Protein AF-A0A6J4RK89-F1 (afdb_monomer_lite)

Organism: NCBI:txid349277

Foldseek 3Di:
DFQPDFLVVCCVVCVVNQVVSWAFPCVLPVDDPVVVVVCVVVDPDDDDDCCCVQAVDRIGTQDDPNDGADNHRPDGDPVSVVVCVVVVVVVDPDPDD

Structure (mmCIF, N/CA/C/O backbone):
data_AF-A0A6J4RK89-F1
#
_entry.id   AF-A0A6J4RK89-F1
#
loop_
_atom_site.group_PDB
_atom_site.id
_atom_site.type_symbol
_atom_site.label_atom_id
_atom_site.label_alt_id
_atom_site.label_comp_id
_atom_site.label_asym_id
_atom_site.label_entity_id
_atom_site.label_seq_id
_atom_site.pdbx_PDB_ins_code
_atom_site.Cartn_x
_atom_site.Cartn_y
_atom_site.Cartn_z
_atom_site.occupancy
_atom_site.B_iso_or_equiv
_atom_site.auth_seq_id
_atom_site.auth_comp_id
_atom_site.auth_asym_id
_atom_site.auth_atom_id
_atom_site.pdbx_PDB_model_num
ATOM 1 N N . PRO A 1 1 ? 2.302 3.444 1.560 1.00 91.00 1 PRO A N 1
ATOM 2 C CA . PRO A 1 1 ? 3.596 3.614 0.852 1.00 91.00 1 PRO A CA 1
ATOM 3 C C . PRO A 1 1 ? 3.428 4.490 -0.393 1.00 91.00 1 PRO A C 1
ATOM 5 O O . PRO A 1 1 ? 2.439 4.322 -1.100 1.00 91.00 1 PRO A O 1
ATOM 8 N N . ARG A 1 2 ? 4.357 5.416 -0.644 1.00 93.38 2 ARG A N 1
ATOM 9 C CA . ARG A 1 2 ? 4.404 6.230 -1.866 1.00 93.38 2 ARG A CA 1
ATOM 10 C C . ARG A 1 2 ? 5.503 5.699 -2.797 1.00 93.38 2 ARG A C 1
ATOM 12 O O . ARG A 1 2 ? 6.668 5.845 -2.438 1.00 93.38 2 ARG A O 1
ATOM 19 N N . PRO A 1 3 ? 5.159 5.105 -3.954 1.00 94.38 3 PRO A N 1
ATOM 20 C CA . PRO A 1 3 ? 6.145 4.758 -4.974 1.00 94.38 3 PRO A CA 1
ATOM 21 C C . PRO A 1 3 ? 6.967 5.971 -5.434 1.00 94.38 3 PRO A C 1
ATOM 23 O O . PRO A 1 3 ? 6.438 7.082 -5.537 1.00 94.38 3 PRO A O 1
ATOM 26 N N . ASP A 1 4 ? 8.244 5.746 -5.741 1.00 92.62 4 ASP A N 1
ATOM 27 C CA . ASP A 1 4 ? 9.188 6.738 -6.282 1.00 92.62 4 ASP A CA 1
ATOM 28 C C . ASP A 1 4 ? 9.226 6.767 -7.823 1.00 92.62 4 ASP A C 1
ATOM 30 O O . ASP A 1 4 ? 9.880 7.623 -8.419 1.00 92.62 4 ASP A O 1
ATOM 34 N N . LYS A 1 5 ? 8.498 5.848 -8.466 1.00 94.38 5 LYS A N 1
ATOM 35 C CA . LYS A 1 5 ? 8.430 5.657 -9.918 1.00 94.38 5 LYS A CA 1
ATOM 36 C C . LYS A 1 5 ? 7.013 5.310 -10.380 1.00 94.38 5 LYS A C 1
ATOM 38 O O . LYS A 1 5 ? 6.141 4.977 -9.573 1.00 94.38 5 LYS A O 1
ATOM 43 N N . ASP A 1 6 ? 6.796 5.361 -11.691 1.00 97.00 6 ASP A N 1
ATOM 44 C CA . ASP A 1 6 ? 5.598 4.799 -12.315 1.00 97.00 6 ASP A CA 1
ATOM 45 C C . ASP A 1 6 ? 5.706 3.266 -12.322 1.00 97.00 6 ASP A C 1
ATOM 47 O O . ASP A 1 6 ? 6.443 2.669 -13.109 1.00 97.00 6 ASP A O 1
ATOM 51 N N . VAL A 1 7 ? 5.040 2.634 -11.353 1.00 97.56 7 VAL A N 1
ATOM 52 C CA . VAL A 1 7 ? 5.108 1.184 -11.141 1.00 97.56 7 VAL A CA 1
ATOM 53 C C . VAL A 1 7 ? 4.506 0.402 -12.319 1.00 97.56 7 VAL A C 1
ATOM 55 O O . VAL A 1 7 ? 5.194 -0.499 -12.803 1.00 97.56 7 VAL A O 1
ATOM 58 N N . PRO A 1 8 ? 3.288 0.716 -12.816 1.00 97.69 8 PRO A N 1
ATOM 59 C CA . PRO A 1 8 ? 2.751 0.060 -14.008 1.00 97.69 8 PRO A CA 1
ATOM 60 C C . PRO A 1 8 ? 3.680 0.139 -15.223 1.00 97.69 8 PRO A C 1
ATOM 62 O O . PRO A 1 8 ? 3.913 -0.886 -15.866 1.00 97.69 8 PRO A O 1
ATOM 65 N N . GLU A 1 9 ? 4.244 1.318 -15.511 1.00 98.00 9 GLU A N 1
ATOM 66 C CA . GLU A 1 9 ? 5.156 1.487 -16.647 1.00 98.00 9 GLU A CA 1
ATOM 67 C C . GLU A 1 9 ? 6.411 0.620 -16.477 1.00 98.00 9 GLU A C 1
ATOM 69 O O . GLU A 1 9 ? 6.756 -0.146 -17.377 1.00 98.00 9 GLU A O 1
ATOM 74 N N . CYS A 1 10 ? 7.046 0.656 -15.299 1.00 98.12 10 CYS A N 1
ATOM 75 C CA . CYS A 1 10 ? 8.224 -0.162 -15.006 1.00 98.12 10 CYS A CA 1
ATOM 76 C C . CYS A 1 10 ? 7.956 -1.659 -15.215 1.00 98.12 10 CYS A C 1
ATOM 78 O O . CYS A 1 10 ? 8.737 -2.344 -15.882 1.00 98.12 10 CYS A O 1
ATOM 80 N N . VAL A 1 11 ? 6.841 -2.160 -14.670 1.00 98.06 11 VAL A N 1
ATOM 81 C CA . VAL A 1 11 ? 6.461 -3.576 -14.775 1.00 98.06 11 VAL A CA 1
ATOM 82 C C . VAL A 1 11 ? 6.227 -3.965 -16.230 1.00 98.06 11 VAL A C 1
ATOM 84 O O . VAL A 1 11 ? 6.716 -5.008 -16.656 1.00 98.06 11 VAL A O 1
ATOM 87 N N . SER A 1 12 ? 5.558 -3.114 -17.015 1.00 97.88 12 SER A N 1
ATOM 88 C CA . SER A 1 12 ? 5.300 -3.382 -18.437 1.00 97.88 12 SER A CA 1
ATOM 89 C C . SER A 1 12 ? 6.583 -3.563 -19.262 1.00 97.88 12 SER A C 1
ATOM 91 O O . SER A 1 12 ? 6.594 -4.317 -20.233 1.00 97.88 12 SER A O 1
ATOM 93 N N . GLN A 1 13 ? 7.678 -2.925 -18.839 1.00 97.94 13 GLN A N 1
ATOM 94 C CA . GLN A 1 13 ? 8.990 -2.997 -19.482 1.00 97.94 13 GLN A CA 1
ATOM 95 C C . GLN A 1 13 ? 9.909 -4.080 -18.884 1.00 97.94 13 GLN A C 1
ATOM 97 O O . GLN A 1 13 ? 10.948 -4.395 -19.466 1.00 97.94 13 GLN A O 1
ATOM 102 N N . SER A 1 14 ? 9.552 -4.644 -17.722 1.00 96.69 14 SER A N 1
ATOM 103 C CA . SER A 1 14 ? 10.444 -5.470 -16.891 1.00 96.69 14 SER A CA 1
ATOM 104 C C . SER A 1 14 ? 9.757 -6.724 -16.338 1.00 96.69 14 SER A C 1
ATOM 106 O O . SER A 1 14 ? 9.979 -7.098 -15.188 1.00 96.69 14 SER A O 1
ATOM 108 N N . LEU A 1 15 ? 8.935 -7.394 -17.154 1.00 95.50 15 LEU A N 1
ATOM 109 C CA . LEU A 1 15 ? 8.155 -8.576 -16.747 1.00 95.50 15 LEU A CA 1
ATOM 110 C C . LEU A 1 15 ? 9.013 -9.711 -16.153 1.00 95.50 15 LEU A C 1
ATOM 112 O O . LEU A 1 15 ? 8.588 -10.351 -15.198 1.00 95.50 15 LEU A O 1
ATOM 116 N N . ASP A 1 16 ? 10.239 -9.904 -16.650 1.00 96.56 16 ASP A N 1
ATOM 117 C CA . ASP A 1 16 ? 11.168 -10.935 -16.153 1.00 96.56 16 ASP A CA 1
ATOM 118 C C . ASP A 1 16 ? 12.035 -10.468 -14.964 1.00 96.56 16 ASP A C 1
ATOM 120 O O . ASP A 1 16 ? 12.878 -11.218 -14.470 1.00 96.56 16 ASP A O 1
ATOM 124 N N . ARG A 1 17 ? 11.897 -9.206 -14.531 1.00 96.88 17 ARG A N 1
ATOM 125 C CA . ARG A 1 17 ? 12.715 -8.580 -13.474 1.00 96.88 17 ARG A CA 1
ATOM 126 C C . ARG A 1 17 ? 11.892 -7.631 -12.601 1.00 96.88 17 ARG A C 1
ATOM 128 O O . ARG A 1 17 ? 12.225 -6.461 -12.425 1.00 96.88 17 ARG A O 1
ATOM 135 N N . LEU A 1 18 ? 10.804 -8.139 -12.031 1.00 96.62 18 LEU A N 1
ATOM 136 C CA . LEU A 1 18 ? 9.865 -7.341 -11.232 1.00 96.62 18 LEU A CA 1
ATOM 137 C C . LEU A 1 18 ? 10.504 -6.690 -9.993 1.00 96.62 18 LEU A C 1
ATOM 139 O O . LEU A 1 18 ? 10.026 -5.652 -9.533 1.00 96.62 18 LEU A O 1
ATOM 143 N N . GLN A 1 19 ? 11.601 -7.251 -9.477 1.00 95.81 19 GLN A N 1
ATOM 144 C CA . GLN A 1 19 ? 12.370 -6.660 -8.380 1.00 95.81 19 GLN A CA 1
ATOM 145 C C . GLN A 1 19 ? 12.967 -5.288 -8.732 1.00 95.81 19 GLN A C 1
ATOM 147 O O . GLN A 1 19 ? 13.109 -4.449 -7.846 1.00 95.81 19 GLN A O 1
ATOM 152 N N . ASP A 1 20 ? 13.243 -5.012 -10.011 1.00 97.19 20 ASP A N 1
ATOM 153 C CA . ASP A 1 20 ? 13.767 -3.713 -10.462 1.00 97.19 20 ASP A CA 1
ATOM 154 C C . ASP A 1 20 ? 12.706 -2.598 -10.295 1.00 97.19 20 ASP A C 1
ATOM 156 O O . ASP A 1 20 ? 13.016 -1.404 -10.181 1.00 97.19 20 ASP A O 1
ATOM 160 N N . CYS A 1 21 ? 11.431 -2.997 -10.226 1.00 97.56 21 CYS A N 1
ATOM 161 C CA . CYS A 1 21 ? 10.285 -2.123 -9.996 1.00 97.56 21 CYS A CA 1
ATOM 162 C C . CYS A 1 21 ? 9.906 -1.983 -8.519 1.00 97.56 21 CYS A C 1
ATOM 164 O O . CYS A 1 21 ? 9.025 -1.181 -8.201 1.00 97.56 21 CYS A O 1
ATOM 166 N N . ALA A 1 22 ? 10.574 -2.708 -7.617 1.00 97.25 22 ALA A N 1
ATOM 167 C CA . ALA A 1 22 ? 10.452 -2.459 -6.190 1.00 97.25 22 ALA A CA 1
ATOM 168 C C . ALA A 1 22 ? 11.073 -1.101 -5.822 1.00 97.25 22 ALA A C 1
ATOM 170 O O . ALA A 1 22 ? 11.892 -0.531 -6.556 1.00 97.25 22 ALA A O 1
ATOM 171 N N . PHE A 1 23 ? 10.661 -0.571 -4.675 1.00 97.00 23 PHE A N 1
ATOM 172 C CA . PHE A 1 23 ? 11.145 0.703 -4.152 1.00 97.00 23 PHE A CA 1
ATOM 173 C C . PHE A 1 23 ? 11.333 0.623 -2.634 1.00 97.00 23 PHE A C 1
ATOM 175 O O . PHE A 1 23 ? 10.641 -0.152 -1.969 1.00 97.00 23 PHE A O 1
ATOM 182 N N . PRO A 1 24 ? 12.284 1.366 -2.054 1.00 97.19 24 PRO A N 1
ATOM 183 C CA . PRO A 1 24 ? 12.657 1.152 -0.664 1.00 97.19 24 PRO A CA 1
ATOM 184 C C . PRO A 1 24 ? 11.577 1.632 0.323 1.00 97.19 24 PRO A C 1
ATOM 186 O O . PRO A 1 24 ? 10.977 2.706 0.191 1.00 97.19 24 PRO A O 1
ATOM 189 N N . ARG A 1 25 ? 11.303 0.792 1.331 1.00 96.50 25 ARG A N 1
ATOM 190 C CA . ARG A 1 25 ? 10.222 0.975 2.315 1.00 96.50 25 ARG A CA 1
ATOM 191 C C . ARG A 1 25 ? 10.379 2.269 3.098 1.00 96.50 25 ARG A C 1
ATOM 193 O O . ARG A 1 25 ? 9.393 2.962 3.359 1.00 96.50 25 ARG A O 1
ATOM 200 N N . ARG A 1 26 ? 11.613 2.569 3.507 1.00 96.44 26 ARG A N 1
ATOM 201 C CA . ARG A 1 26 ? 11.935 3.711 4.365 1.00 96.44 26 ARG A CA 1
ATOM 202 C C . ARG A 1 26 ? 11.480 5.020 3.723 1.00 96.44 26 ARG A C 1
ATOM 204 O O . ARG A 1 26 ? 10.792 5.804 4.367 1.00 96.44 26 ARG A O 1
ATOM 211 N N . GLU A 1 27 ? 11.814 5.225 2.455 1.00 95.75 27 GLU A N 1
ATOM 212 C CA . GLU A 1 27 ? 11.426 6.396 1.670 1.00 95.75 27 GLU A CA 1
ATOM 213 C C . GLU A 1 27 ? 9.911 6.415 1.438 1.00 95.75 27 GLU A C 1
ATOM 215 O O . GLU A 1 27 ? 9.259 7.441 1.636 1.00 95.75 27 GLU A O 1
ATOM 220 N N . ALA A 1 28 ? 9.326 5.261 1.107 1.00 94.44 28 ALA A N 1
ATOM 221 C CA . ALA A 1 28 ? 7.899 5.147 0.827 1.00 94.44 28 ALA A CA 1
ATOM 222 C C . ALA A 1 28 ? 6.991 5.445 2.033 1.00 94.44 28 ALA A C 1
ATOM 224 O O . ALA A 1 28 ? 5.807 5.747 1.848 1.00 94.44 28 ALA A O 1
ATOM 225 N N . LEU A 1 29 ? 7.516 5.328 3.255 1.00 94.19 29 LEU A N 1
ATOM 226 C CA . LEU A 1 29 ? 6.805 5.550 4.518 1.00 94.19 29 LEU A CA 1
ATOM 227 C C . LEU A 1 29 ? 7.300 6.782 5.291 1.00 94.19 29 LEU A C 1
ATOM 229 O O . LEU A 1 29 ? 6.869 6.996 6.422 1.00 94.19 29 LEU A O 1
ATOM 233 N N . ALA A 1 30 ? 8.156 7.613 4.689 1.00 93.88 30 ALA A N 1
ATOM 234 C CA . ALA A 1 30 ? 8.716 8.809 5.327 1.00 93.88 30 ALA A CA 1
ATOM 235 C C . ALA A 1 30 ? 7.697 9.953 5.531 1.00 93.88 30 ALA A C 1
ATOM 237 O O . ALA A 1 30 ? 8.018 10.974 6.137 1.00 93.88 30 ALA A O 1
ATOM 238 N N . GLY A 1 31 ? 6.476 9.811 5.007 1.00 89.62 31 GLY A N 1
ATOM 239 C CA . GLY A 1 31 ? 5.413 10.802 5.160 1.00 89.62 31 GLY A CA 1
ATOM 240 C C . GLY A 1 31 ? 4.923 10.949 6.609 1.00 89.62 31 GLY A C 1
ATOM 241 O O . GLY A 1 31 ? 5.056 10.029 7.420 1.00 89.62 31 GLY A O 1
ATOM 242 N N . PRO A 1 32 ? 4.313 12.096 6.954 1.00 90.38 32 PRO A N 1
ATOM 243 C CA . PRO A 1 32 ? 3.798 12.327 8.297 1.00 90.38 32 PRO A CA 1
ATOM 244 C C . PRO A 1 32 ? 2.658 11.354 8.631 1.00 90.38 32 PRO A C 1
ATOM 246 O O . PRO A 1 32 ? 1.729 11.162 7.846 1.00 90.38 32 PRO A O 1
ATOM 249 N N . ARG A 1 33 ? 2.686 10.782 9.839 1.00 90.50 33 ARG A N 1
ATOM 250 C CA . ARG A 1 33 ? 1.650 9.868 10.351 1.00 90.50 33 ARG A CA 1
ATOM 251 C C . ARG A 1 33 ? 0.455 10.629 10.940 1.00 90.50 33 ARG A C 1
ATOM 253 O O . ARG A 1 33 ? 0.103 10.446 12.101 1.00 90.50 33 ARG A O 1
ATOM 260 N N . VAL A 1 34 ? -0.165 11.499 10.138 1.00 93.88 34 VAL A N 1
ATOM 261 C CA . VAL A 1 34 ? -1.265 12.379 10.588 1.00 93.88 34 VAL A CA 1
ATOM 262 C C . VAL A 1 34 ? -2.466 11.601 11.133 1.00 93.88 34 VAL A C 1
ATOM 264 O O . VAL A 1 34 ? -3.057 12.022 12.119 1.00 93.88 34 VAL A O 1
ATOM 267 N N . ASN A 1 35 ? -2.767 10.431 10.559 1.00 92.56 35 ASN A N 1
ATOM 268 C CA . ASN A 1 35 ? -3.864 9.573 11.018 1.00 92.56 35 ASN A CA 1
ATOM 269 C C . ASN A 1 35 ? -3.598 8.981 12.410 1.00 92.56 35 ASN A C 1
ATOM 271 O O . ASN A 1 35 ? -4.524 8.885 13.205 1.00 92.56 35 ASN A O 1
ATOM 275 N N . VAL A 1 36 ? -2.342 8.622 12.711 1.00 94.50 36 VAL A N 1
ATOM 276 C CA . VAL A 1 36 ? -1.936 8.120 14.039 1.00 94.50 36 VAL A CA 1
ATOM 277 C C . VAL A 1 36 ? -2.162 9.193 15.085 1.00 94.50 36 VAL A C 1
ATOM 279 O O . VAL A 1 36 ? -2.898 8.974 16.040 1.00 94.50 36 VAL A O 1
ATOM 282 N N . ARG A 1 37 ? -1.627 10.389 14.831 1.00 94.69 37 ARG A N 1
ATOM 283 C CA . ARG A 1 37 ? -1.810 11.532 15.721 1.00 94.69 37 ARG A CA 1
ATOM 284 C C . ARG A 1 37 ? -3.291 11.871 15.933 1.00 94.69 37 ARG A C 1
ATOM 286 O O . ARG A 1 37 ? -3.705 12.114 17.057 1.00 94.69 37 ARG A O 1
ATOM 293 N N . ALA A 1 38 ? -4.093 11.873 14.869 1.00 95.12 38 ALA A N 1
ATOM 294 C CA . ALA A 1 38 ? -5.521 12.164 14.972 1.00 95.12 38 ALA A CA 1
ATOM 295 C C . ALA A 1 38 ? -6.278 11.109 15.802 1.00 95.12 38 ALA A C 1
ATOM 297 O O . ALA A 1 38 ? -7.136 11.468 16.605 1.00 95.12 38 ALA A O 1
ATOM 298 N N . ALA A 1 39 ? -5.953 9.822 15.637 1.00 95.31 39 ALA A N 1
ATOM 299 C CA . ALA A 1 39 ? -6.565 8.748 16.419 1.00 95.31 39 ALA A CA 1
ATOM 300 C C . ALA A 1 39 ? -6.225 8.861 17.917 1.00 95.31 39 ALA A C 1
ATOM 302 O O . ALA A 1 39 ? -7.101 8.665 18.760 1.00 95.31 39 ALA A O 1
ATOM 303 N N . GLU A 1 40 ? -4.982 9.232 18.238 1.00 94.75 40 GLU A N 1
ATOM 304 C CA . GLU A 1 40 ? -4.534 9.501 19.610 1.00 94.75 40 GLU A CA 1
ATOM 305 C C . GLU A 1 40 ? -5.252 10.712 20.230 1.00 94.75 40 GLU A C 1
ATOM 307 O O . GLU A 1 40 ? -5.666 10.647 21.385 1.00 94.75 40 GLU A O 1
ATOM 312 N N . GLU A 1 41 ? -5.427 11.802 19.472 1.00 96.06 41 GLU A N 1
ATOM 313 C CA . GLU A 1 41 ? -6.058 13.041 19.957 1.00 96.06 41 GLU A CA 1
ATOM 314 C C . GLU A 1 41 ? -7.570 12.894 20.205 1.00 96.06 41 GLU A C 1
ATOM 316 O O . GLU A 1 41 ? -8.086 13.456 21.170 1.00 96.06 41 GLU A O 1
ATOM 321 N N . VAL A 1 42 ? -8.291 12.156 19.354 1.00 96.12 42 VAL A N 1
ATOM 322 C CA . VAL A 1 42 ? -9.750 11.981 19.496 1.00 96.12 42 VAL A CA 1
ATOM 323 C C . VAL A 1 42 ? -10.097 10.972 20.594 1.00 96.12 42 VAL A C 1
ATOM 325 O O . VAL A 1 42 ? -11.074 11.167 21.317 1.00 96.12 42 VAL A O 1
ATOM 328 N N . GLY A 1 43 ? -9.298 9.910 20.739 1.00 90.25 43 GLY A N 1
ATOM 329 C CA . GLY A 1 43 ? -9.613 8.785 21.617 1.00 90.25 43 GLY A CA 1
ATOM 330 C C . GLY A 1 43 ? -10.778 7.930 21.093 1.00 90.25 43 GLY A C 1
ATOM 331 O O . GLY A 1 43 ? -11.687 8.404 20.419 1.00 90.25 43 GLY A O 1
ATOM 332 N N . GLY A 1 44 ? -10.744 6.623 21.362 1.00 90.00 44 GLY A N 1
ATOM 333 C CA . GLY A 1 44 ? -11.788 5.691 20.903 1.00 90.00 44 GLY A CA 1
ATOM 334 C C . GLY A 1 44 ? -11.748 5.343 19.407 1.00 90.00 44 GLY A C 1
ATOM 335 O O . GLY A 1 44 ? -12.607 4.602 18.940 1.00 90.00 44 GLY A O 1
ATOM 336 N N . ALA A 1 45 ? -10.750 5.829 18.664 1.00 92.38 45 ALA A N 1
ATOM 337 C CA . ALA A 1 45 ? -10.468 5.400 17.299 1.00 92.38 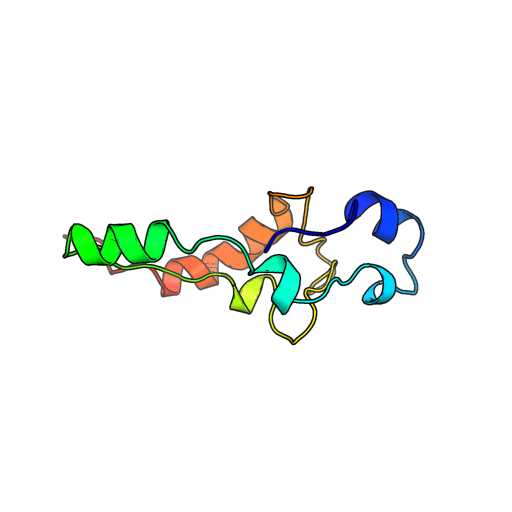45 ALA A CA 1
ATOM 338 C C . ALA A 1 45 ? -9.368 4.328 17.288 1.00 92.38 45 ALA A C 1
ATOM 340 O O . ALA A 1 45 ? -8.316 4.495 17.906 1.00 92.38 45 ALA A O 1
ATOM 341 N N . SER A 1 46 ? -9.591 3.245 16.547 1.00 91.25 46 SER A N 1
ATOM 342 C CA . SER A 1 46 ? -8.583 2.216 16.276 1.00 91.25 46 SER A CA 1
ATOM 343 C C . SER A 1 46 ? -8.076 2.344 14.843 1.00 91.25 46 SER A C 1
ATOM 345 O O . SER A 1 46 ? -8.832 2.693 13.937 1.00 91.25 46 SER A O 1
ATOM 347 N N . LEU A 1 47 ? -6.790 2.063 14.635 1.00 94.06 47 LEU A N 1
ATOM 348 C CA . LEU A 1 47 ? -6.170 2.081 13.314 1.00 94.06 47 LEU A CA 1
ATOM 349 C C . LEU A 1 47 ? -5.835 0.665 12.867 1.00 94.06 47 LEU A C 1
ATOM 351 O O . LEU A 1 47 ? -5.199 -0.087 13.599 1.00 94.06 47 LEU A O 1
ATOM 355 N N . ILE A 1 48 ? -6.215 0.355 11.633 1.00 95.56 48 ILE A N 1
ATOM 356 C CA . ILE A 1 48 ? -5.768 -0.834 10.913 1.00 95.56 48 ILE A CA 1
ATOM 357 C C . ILE A 1 48 ? -4.603 -0.399 10.024 1.00 95.56 48 ILE A C 1
ATOM 359 O O . ILE A 1 48 ? -4.747 0.531 9.228 1.00 95.56 48 ILE A O 1
ATOM 363 N N . ASP A 1 49 ? -3.445 -1.045 10.172 1.00 94.69 49 ASP A N 1
ATOM 364 C CA . ASP A 1 49 ? -2.262 -0.770 9.355 1.00 94.69 49 ASP A CA 1
ATOM 365 C C . ASP A 1 49 ? -2.124 -1.816 8.233 1.00 94.69 49 ASP A C 1
ATOM 367 O O . ASP A 1 49 ? -1.649 -2.923 8.487 1.00 94.69 49 ASP A O 1
ATOM 371 N N . PRO A 1 50 ? -2.490 -1.493 6.977 1.00 95.25 50 PRO A N 1
ATOM 372 C CA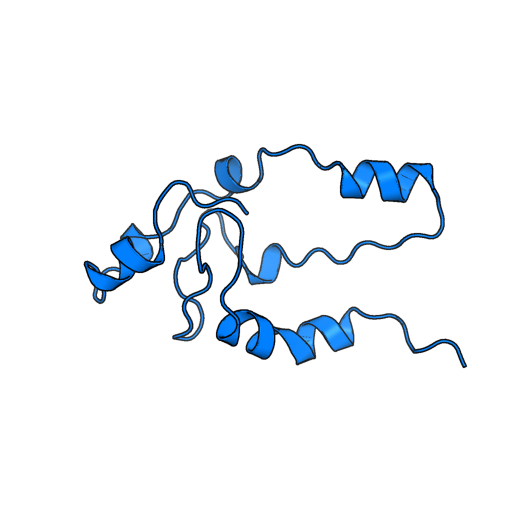 . PRO A 1 50 ? -2.331 -2.406 5.847 1.00 95.25 50 PRO A CA 1
ATOM 373 C C . PRO A 1 50 ? -0.896 -2.466 5.317 1.00 95.25 50 PRO A C 1
ATOM 375 O O . PRO A 1 50 ? -0.631 -3.184 4.353 1.00 95.25 50 PRO A O 1
ATOM 378 N N . THR A 1 51 ? 0.042 -1.708 5.896 1.00 95.38 51 THR A N 1
ATOM 379 C CA . THR A 1 51 ? 1.422 -1.626 5.405 1.00 95.38 51 THR A CA 1
ATOM 380 C C . THR A 1 51 ? 2.096 -2.994 5.244 1.00 95.38 51 THR A C 1
ATOM 382 O O . THR A 1 51 ? 2.726 -3.178 4.202 1.00 95.38 51 THR A O 1
ATOM 385 N N . PRO A 1 52 ? 1.981 -3.957 6.184 1.00 96.19 52 PRO A N 1
ATOM 386 C CA . PRO A 1 52 ? 2.583 -5.282 6.021 1.00 96.19 52 PRO A CA 1
ATOM 387 C C . PRO A 1 52 ? 2.062 -6.051 4.804 1.00 96.19 52 PRO A C 1
ATOM 389 O O . PRO A 1 52 ? 2.801 -6.843 4.236 1.00 96.19 52 PRO A O 1
ATOM 392 N N . MET A 1 53 ? 0.826 -5.786 4.369 1.00 97.25 53 MET A N 1
ATOM 393 C CA . MET A 1 53 ? 0.255 -6.437 3.192 1.00 97.25 53 MET A CA 1
ATOM 394 C C . MET A 1 53 ? 0.860 -5.866 1.909 1.00 97.25 53 MET A C 1
ATOM 396 O O . MET A 1 53 ? 1.349 -6.604 1.066 1.00 97.25 53 MET A O 1
ATOM 400 N N . VAL A 1 54 ? 0.903 -4.536 1.786 1.00 96.50 54 VAL A N 1
ATOM 401 C CA . VAL A 1 54 ? 1.330 -3.845 0.550 1.00 96.50 54 VAL A CA 1
ATOM 402 C C . VAL A 1 54 ? 2.850 -3.676 0.421 1.00 96.50 54 VAL A C 1
ATOM 404 O O . VAL A 1 54 ? 3.365 -3.361 -0.652 1.00 96.50 54 VAL A O 1
ATOM 407 N N . CYS A 1 55 ? 3.574 -3.787 1.531 1.00 96.81 55 CYS A N 1
ATOM 408 C CA . CYS A 1 55 ? 5.019 -3.632 1.610 1.00 96.81 55 CYS A CA 1
ATOM 409 C C . CYS A 1 55 ? 5.531 -4.514 2.765 1.00 96.81 55 CYS A C 1
ATOM 411 O O . CYS A 1 55 ? 5.649 -4.030 3.887 1.00 96.81 55 CYS A O 1
ATOM 413 N N . PRO A 1 56 ? 5.760 -5.817 2.546 1.00 95.25 56 PRO A N 1
ATOM 414 C CA . PRO A 1 56 ? 6.089 -6.749 3.631 1.00 95.25 56 PRO A CA 1
ATOM 415 C C . PRO A 1 56 ? 7.552 -6.686 4.096 1.00 95.25 56 PRO A C 1
ATOM 417 O O . PRO A 1 56 ? 7.843 -7.037 5.236 1.00 95.25 56 PRO A O 1
ATOM 420 N N . GLU A 1 57 ? 8.469 -6.225 3.243 1.00 93.62 57 GLU A N 1
ATOM 421 C CA . GLU A 1 57 ? 9.920 -6.284 3.469 1.00 93.62 57 GLU A CA 1
ATOM 422 C C . GLU A 1 57 ? 10.569 -4.886 3.448 1.00 93.62 57 GLU A C 1
ATOM 424 O O . GLU A 1 57 ? 9.887 -3.860 3.415 1.00 93.62 57 GLU A O 1
ATOM 429 N N . GLU A 1 58 ? 11.905 -4.829 3.441 1.00 96.62 58 GLU A N 1
ATOM 430 C CA . GLU A 1 58 ? 12.694 -3.590 3.318 1.00 96.62 58 GLU A CA 1
ATOM 431 C C . GLU A 1 58 ? 12.483 -2.862 1.979 1.00 96.62 58 GLU A C 1
ATOM 433 O O . GLU A 1 58 ? 12.740 -1.660 1.857 1.00 96.62 58 GLU A O 1
ATOM 438 N N . THR A 1 59 ? 11.962 -3.570 0.977 1.00 96.94 59 THR A N 1
ATOM 439 C CA . THR A 1 59 ? 11.464 -2.986 -0.268 1.00 96.94 59 THR A CA 1
ATOM 440 C C . THR A 1 59 ? 9.980 -3.294 -0.435 1.00 96.94 59 THR A C 1
ATOM 442 O O . THR A 1 59 ? 9.477 -4.317 0.026 1.00 96.94 59 THR A O 1
ATOM 445 N N . CYS A 1 60 ? 9.263 -2.382 -1.080 1.00 97.56 60 CYS A N 1
ATOM 446 C CA . CYS A 1 60 ? 7.871 -2.557 -1.448 1.00 97.56 60 CYS A CA 1
ATOM 447 C C . CYS A 1 60 ? 7.814 -3.140 -2.870 1.00 97.56 60 CYS A C 1
ATOM 449 O O . CYS A 1 60 ? 8.198 -2.442 -3.815 1.00 97.56 60 CYS A O 1
ATOM 451 N N . PRO A 1 61 ? 7.371 -4.395 -3.047 1.00 97.31 61 PRO A N 1
ATOM 452 C CA . PRO A 1 61 ? 7.326 -5.041 -4.352 1.00 97.31 61 PRO A CA 1
ATOM 453 C C . PRO A 1 61 ? 6.219 -4.451 -5.233 1.00 97.31 61 PRO A C 1
ATOM 455 O O . PRO A 1 61 ? 5.157 -4.050 -4.755 1.00 97.31 61 PRO A O 1
ATOM 458 N N . ALA A 1 62 ? 6.455 -4.429 -6.544 1.00 97.31 62 ALA A N 1
ATOM 459 C CA . ALA A 1 62 ? 5.464 -3.985 -7.521 1.00 97.31 62 ALA A CA 1
ATOM 460 C C . ALA A 1 62 ? 4.322 -4.998 -7.717 1.00 97.31 62 ALA A C 1
ATOM 462 O O . ALA A 1 62 ? 3.196 -4.601 -8.016 1.00 97.31 62 ALA A O 1
ATOM 463 N N . VAL A 1 63 ? 4.614 -6.291 -7.549 1.00 97.81 63 VAL A N 1
ATOM 464 C CA . VAL A 1 63 ? 3.701 -7.418 -7.774 1.00 97.81 63 VAL A CA 1
ATOM 465 C C . VAL A 1 63 ? 3.789 -8.372 -6.585 1.00 97.81 63 VAL A C 1
ATOM 467 O O . VAL A 1 63 ? 4.889 -8.707 -6.148 1.00 97.81 63 VAL A O 1
ATOM 470 N N . ILE A 1 64 ? 2.642 -8.814 -6.073 1.00 97.50 64 ILE A N 1
ATOM 471 C CA . ILE A 1 64 ? 2.535 -9.831 -5.018 1.00 97.50 64 ILE A CA 1
ATOM 472 C C . ILE A 1 64 ? 1.504 -10.857 -5.487 1.00 97.50 64 ILE A C 1
ATOM 474 O O . ILE A 1 64 ? 0.385 -10.480 -5.827 1.00 97.50 64 ILE A O 1
ATOM 478 N N . GLY A 1 65 ? 1.878 -12.141 -5.516 1.00 94.62 65 GLY A N 1
ATOM 479 C CA . GLY A 1 65 ? 0.974 -13.223 -5.926 1.00 94.62 65 GLY A CA 1
ATOM 480 C C . GLY A 1 65 ? 0.371 -13.014 -7.319 1.00 94.62 65 GLY A C 1
ATOM 481 O O . GLY A 1 65 ? -0.836 -13.137 -7.477 1.00 94.62 65 GLY A O 1
ATOM 482 N N . ASP A 1 66 ? 1.197 -12.619 -8.293 1.00 95.19 66 ASP A N 1
ATOM 483 C CA . ASP A 1 66 ? 0.805 -12.295 -9.677 1.00 95.19 66 ASP A CA 1
ATOM 484 C C . ASP A 1 66 ? -0.161 -11.106 -9.842 1.00 95.19 66 ASP A C 1
ATOM 486 O O . ASP A 1 66 ? -0.686 -10.860 -10.930 1.00 95.19 66 ASP A O 1
ATOM 490 N N . VAL A 1 67 ? -0.360 -10.304 -8.792 1.00 97.75 67 VAL A N 1
ATOM 491 C CA . VAL A 1 67 ? -1.205 -9.106 -8.833 1.00 97.75 67 VAL A CA 1
ATOM 492 C C . VAL A 1 67 ? -0.361 -7.841 -8.685 1.00 97.75 67 VAL A C 1
ATOM 494 O O . VAL A 1 67 ? 0.383 -7.676 -7.718 1.00 97.75 67 VAL A O 1
ATOM 497 N N . LEU A 1 68 ? -0.502 -6.913 -9.638 1.00 98.00 68 LEU A N 1
ATOM 498 C CA . LEU A 1 68 ? 0.102 -5.579 -9.571 1.00 98.00 68 LEU A CA 1
ATOM 499 C C . LEU A 1 68 ? -0.449 -4.813 -8.360 1.00 98.00 68 LEU A C 1
ATOM 501 O O . LEU A 1 68 ? -1.656 -4.600 -8.259 1.00 98.00 68 LEU A O 1
ATOM 505 N N . VAL A 1 69 ? 0.426 -4.368 -7.462 1.00 98.06 69 VAL A N 1
ATOM 506 C CA . VAL A 1 69 ? 0.042 -3.768 -6.174 1.00 98.06 69 VAL A CA 1
ATOM 507 C C . VAL A 1 69 ? -0.379 -2.309 -6.343 1.00 98.06 69 VAL A C 1
ATOM 509 O O . VAL A 1 69 ? -1.435 -1.904 -5.856 1.00 98.06 69 VAL A O 1
ATOM 512 N N . TYR A 1 70 ? 0.417 -1.512 -7.061 1.00 97.88 70 TYR A N 1
ATOM 513 C CA . TYR A 1 70 ? 0.264 -0.057 -7.145 1.00 97.88 70 TYR A CA 1
ATOM 514 C C . TYR A 1 70 ? -0.273 0.383 -8.506 1.00 97.88 70 TYR A C 1
ATOM 516 O O . TYR A 1 70 ? 0.271 0.036 -9.551 1.00 97.88 70 TYR A O 1
ATOM 524 N N . ARG A 1 71 ? -1.323 1.208 -8.492 1.00 96.31 71 ARG A N 1
ATOM 525 C CA . ARG A 1 71 ? -1.887 1.838 -9.694 1.00 96.31 71 ARG A CA 1
ATOM 526 C C . ARG A 1 71 ? -1.106 3.086 -10.098 1.00 96.31 71 ARG A C 1
ATOM 528 O O . ARG A 1 71 ? -1.032 3.401 -11.277 1.00 96.31 71 ARG A O 1
ATOM 535 N N . ASN A 1 72 ? -0.625 3.843 -9.114 1.00 92.38 72 ASN A N 1
ATOM 536 C CA . ASN A 1 72 ? 0.159 5.067 -9.282 1.00 92.38 72 ASN A CA 1
ATOM 537 C C . ASN A 1 72 ? 0.838 5.438 -7.950 1.00 92.38 72 ASN A C 1
ATOM 539 O O . ASN A 1 72 ? 0.788 4.674 -6.987 1.00 92.38 72 ASN A O 1
ATOM 543 N N . GLY A 1 73 ? 1.405 6.645 -7.868 1.00 88.88 73 GLY A N 1
ATOM 544 C CA . GLY A 1 73 ? 2.107 7.152 -6.685 1.00 88.88 73 GLY A CA 1
ATOM 545 C C . GLY A 1 73 ? 1.285 7.288 -5.389 1.00 88.88 73 GLY A C 1
ATOM 546 O O . GLY A 1 73 ? 1.844 7.710 -4.384 1.00 88.88 73 GLY A O 1
ATOM 547 N N . ALA A 1 74 ? -0.015 6.983 -5.371 1.00 87.31 74 ALA A N 1
ATOM 548 C CA . ALA A 1 74 ? -0.836 7.094 -4.159 1.00 87.31 74 ALA A CA 1
ATOM 549 C C . ALA A 1 74 ? -1.914 6.008 -3.994 1.00 87.31 74 ALA A C 1
ATOM 551 O O . ALA A 1 74 ? -2.582 5.985 -2.964 1.00 87.31 74 ALA A O 1
ATOM 552 N N . HIS A 1 75 ? -2.106 5.121 -4.975 1.00 95.69 75 HIS A N 1
ATOM 553 C CA . HIS A 1 75 ? -3.236 4.190 -4.986 1.00 95.69 75 HIS A CA 1
ATOM 554 C C . HIS A 1 75 ? -2.792 2.750 -5.215 1.00 95.69 75 HIS A C 1
ATOM 556 O O . HIS A 1 75 ? -1.920 2.483 -6.045 1.00 95.69 75 HIS A O 1
ATOM 562 N N . LEU A 1 76 ? -3.472 1.828 -4.537 1.00 97.56 76 LEU A N 1
ATOM 563 C CA . LEU A 1 76 ? -3.429 0.403 -4.846 1.00 97.56 76 LEU A CA 1
ATOM 564 C C . LEU A 1 76 ? -4.295 0.098 -6.076 1.00 97.56 76 LEU A C 1
ATOM 566 O O . LEU A 1 76 ? -5.192 0.874 -6.428 1.00 97.56 76 LEU A O 1
ATOM 570 N N . THR A 1 77 ? -4.031 -1.017 -6.751 1.00 98.31 77 THR A N 1
ATOM 571 C CA . THR A 1 77 ? -4.943 -1.511 -7.789 1.00 98.31 77 THR A CA 1
ATOM 572 C C . THR A 1 77 ? -6.200 -2.099 -7.153 1.00 98.31 77 THR A C 1
ATOM 574 O O . THR A 1 77 ? -6.178 -2.584 -6.023 1.00 98.31 77 THR A O 1
ATOM 577 N N . ARG A 1 78 ? -7.311 -2.080 -7.897 1.00 97.94 78 ARG A N 1
ATOM 578 C CA . ARG A 1 78 ? -8.561 -2.704 -7.447 1.00 97.94 78 ARG A CA 1
ATOM 579 C C . ARG A 1 78 ? -8.367 -4.194 -7.165 1.00 97.94 78 ARG A C 1
ATOM 581 O O . ARG A 1 78 ? -8.734 -4.647 -6.096 1.00 97.94 78 ARG A O 1
ATOM 588 N N . THR A 1 79 ? -7.758 -4.924 -8.098 1.00 98.12 79 THR A N 1
ATOM 589 C CA . THR A 1 79 ? -7.548 -6.372 -7.974 1.00 98.12 79 THR A CA 1
ATOM 590 C C . THR A 1 79 ? -6.745 -6.725 -6.727 1.00 98.12 79 THR A C 1
ATOM 592 O O . THR A 1 79 ? -7.062 -7.696 -6.049 1.00 98.12 79 THR A O 1
ATOM 595 N N . TYR A 1 80 ? -5.732 -5.919 -6.394 1.00 98.19 80 TYR A N 1
ATOM 596 C CA . TYR A 1 80 ? -4.964 -6.138 -5.177 1.00 98.19 80 TYR A CA 1
ATOM 597 C C . TYR A 1 80 ? -5.803 -5.869 -3.923 1.00 98.19 80 TYR A C 1
ATOM 599 O O . TYR A 1 80 ? -5.796 -6.680 -3.005 1.00 98.19 80 TYR A O 1
ATOM 607 N N . VAL A 1 81 ? -6.590 -4.787 -3.896 1.00 97.62 81 VAL A N 1
ATOM 608 C CA . VAL A 1 81 ? -7.509 -4.503 -2.777 1.00 97.62 81 VAL A CA 1
ATOM 609 C C . VAL A 1 81 ? -8.560 -5.604 -2.607 1.00 97.62 81 VAL A C 1
ATOM 611 O O . VAL A 1 81 ? -8.775 -6.038 -1.481 1.00 97.62 81 VAL A O 1
ATOM 614 N N . ASP A 1 82 ? -9.148 -6.103 -3.697 1.00 97.94 82 ASP A N 1
ATOM 615 C CA . ASP A 1 82 ? -10.119 -7.206 -3.670 1.00 97.94 82 ASP A CA 1
ATOM 616 C C . ASP A 1 82 ? -9.489 -8.485 -3.064 1.00 97.94 82 ASP A C 1
ATOM 618 O O . ASP A 1 82 ? -10.150 -9.232 -2.346 1.00 97.94 82 ASP A O 1
ATOM 622 N N . SER A 1 83 ? -8.184 -8.717 -3.274 1.00 97.38 83 SER A N 1
ATOM 623 C CA . SER A 1 83 ? -7.455 -9.837 -2.649 1.00 97.38 83 SER A CA 1
ATOM 624 C C . SER A 1 83 ? -7.222 -9.672 -1.140 1.00 97.38 83 SER A C 1
ATOM 626 O O . SER A 1 83 ? -7.012 -10.660 -0.439 1.00 97.38 83 SER A O 1
ATOM 628 N N . LEU A 1 84 ? -7.276 -8.437 -0.626 1.00 97.06 84 LEU A N 1
ATOM 629 C CA . LEU A 1 84 ? -7.084 -8.125 0.792 1.00 97.06 84 LEU A CA 1
ATOM 630 C C . LEU A 1 84 ? -8.392 -8.111 1.585 1.00 97.06 84 LEU A C 1
ATOM 632 O O . LEU 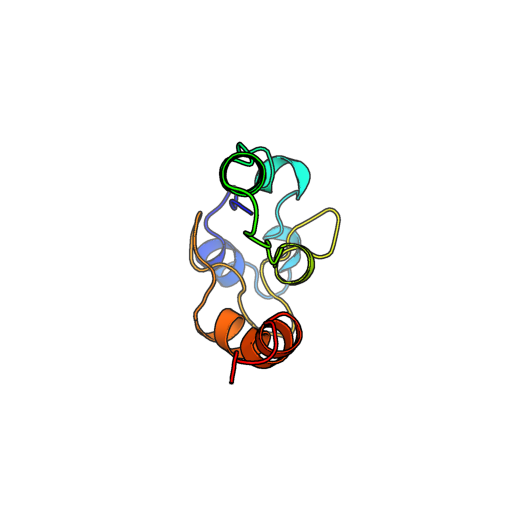A 1 84 ? -8.341 -7.953 2.803 1.00 97.06 84 LEU A O 1
ATOM 636 N N . THR A 1 85 ? -9.551 -8.262 0.937 1.00 96.06 85 THR A N 1
ATOM 637 C CA . THR A 1 85 ? -10.853 -8.222 1.615 1.00 96.06 85 THR A CA 1
ATOM 638 C C . THR A 1 85 ? -10.944 -9.202 2.790 1.00 96.06 85 THR A C 1
ATOM 640 O O . THR A 1 85 ? -11.278 -8.728 3.873 1.00 96.06 85 THR A O 1
ATOM 643 N N . PRO A 1 86 ? -10.562 -10.493 2.669 1.00 96.31 86 PRO A N 1
ATOM 644 C CA . PRO A 1 86 ? -10.627 -11.415 3.807 1.00 96.31 86 PRO A CA 1
ATOM 645 C C . PRO A 1 86 ? -9.726 -10.984 4.971 1.00 96.31 86 PRO A C 1
ATOM 647 O O . PRO A 1 86 ? -10.139 -11.004 6.124 1.00 96.31 86 PRO A O 1
ATOM 650 N N . TRP A 1 87 ? -8.509 -10.517 4.668 1.00 96.50 87 TRP A N 1
ATOM 651 C CA . TRP A 1 87 ? -7.599 -9.993 5.688 1.00 96.50 87 TRP A CA 1
ATOM 652 C C . TRP A 1 87 ? -8.201 -8.778 6.398 1.00 96.50 87 TRP A C 1
ATOM 654 O O . TRP A 1 87 ? -8.127 -8.687 7.618 1.00 96.50 87 TRP A O 1
ATOM 664 N N . LEU A 1 88 ? -8.811 -7.851 5.651 1.00 95.94 88 LEU A N 1
ATOM 665 C CA . LEU A 1 88 ? -9.434 -6.662 6.225 1.00 95.94 88 LE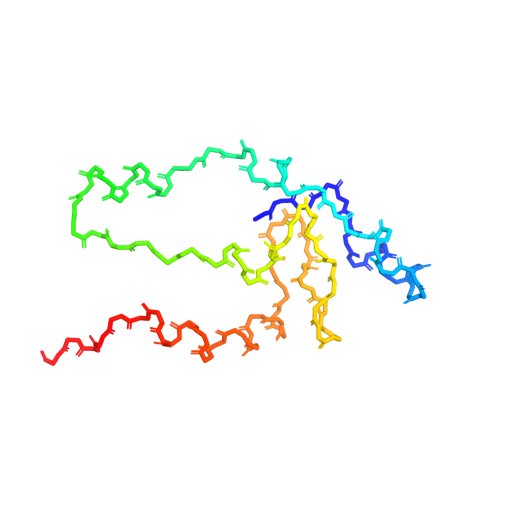U A CA 1
ATOM 666 C C . LEU A 1 88 ? -10.632 -7.025 7.109 1.00 95.94 88 LEU A C 1
ATOM 66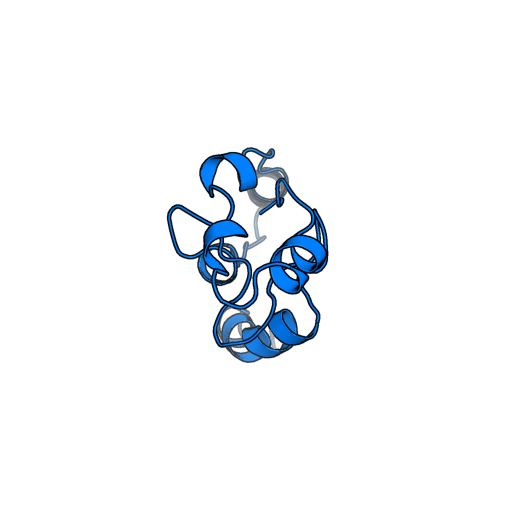8 O O . LEU A 1 88 ? -10.774 -6.436 8.175 1.00 95.94 88 LEU A O 1
ATOM 672 N N . GLU A 1 89 ? -11.461 -7.984 6.693 1.00 95.25 89 GLU A N 1
ATOM 673 C CA . GLU A 1 89 ? -12.589 -8.489 7.485 1.00 95.25 89 GLU A CA 1
ATOM 674 C C . GLU A 1 89 ? -12.130 -9.008 8.854 1.00 95.25 89 GLU A C 1
ATOM 676 O O . GLU A 1 89 ? -12.735 -8.654 9.861 1.00 95.25 89 GLU A O 1
ATOM 681 N N . GLU A 1 90 ? -11.011 -9.735 8.919 1.00 95.44 90 GLU A N 1
ATOM 682 C CA . GLU A 1 90 ? -10.420 -10.209 10.183 1.00 95.44 90 GLU A CA 1
ATOM 683 C C . GLU A 1 90 ? -9.905 -9.078 11.090 1.00 95.44 90 GLU A C 1
ATOM 685 O O . GLU A 1 90 ? -9.777 -9.266 12.300 1.00 95.44 90 GLU A O 1
ATOM 690 N N . GLN A 1 91 ? -9.567 -7.912 10.527 1.00 95.06 91 GLN A N 1
A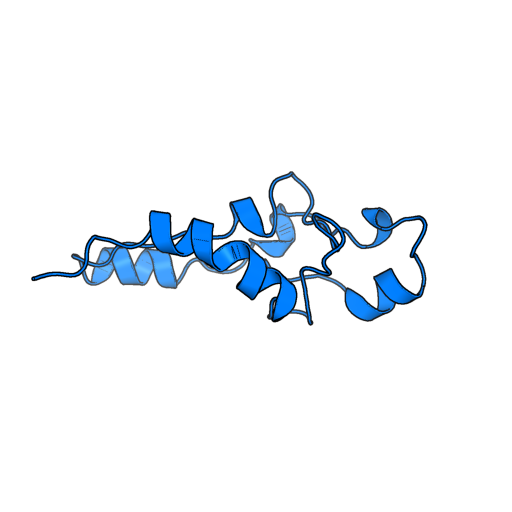TOM 691 C CA . GLN A 1 91 ? -9.108 -6.756 11.307 1.00 95.06 91 GLN A CA 1
ATOM 692 C C . GLN A 1 91 ? -10.261 -5.893 11.832 1.00 95.06 91 GLN A C 1
ATOM 694 O O . GLN A 1 91 ? -10.051 -5.071 12.729 1.00 95.06 91 GLN A O 1
ATOM 699 N N . LEU A 1 92 ? -11.451 -6.004 11.237 1.00 92.56 92 LEU A N 1
ATOM 700 C CA . LEU A 1 92 ? -12.595 -5.197 11.635 1.00 92.56 92 LEU A CA 1
ATOM 701 C C . LEU A 1 92 ? -13.161 -5.707 12.967 1.00 92.56 92 LEU A C 1
ATOM 703 O O . LEU A 1 92 ? -13.214 -6.914 13.199 1.00 92.56 92 LEU A O 1
ATOM 707 N N . PRO A 1 93 ? -13.597 -4.804 13.863 1.00 86.56 93 PRO A N 1
ATOM 708 C CA . PRO A 1 93 ? -14.321 -5.226 15.049 1.00 86.56 93 PRO A CA 1
ATOM 709 C C . PRO A 1 93 ? -15.630 -5.904 14.636 1.00 86.56 93 PRO A C 1
ATOM 711 O O . PRO A 1 93 ? -16.237 -5.531 13.628 1.00 86.56 93 PRO A O 1
ATOM 714 N N . GLU A 1 94 ? -16.086 -6.851 15.457 1.00 80.56 94 GLU A N 1
ATOM 715 C CA . GLU A 1 94 ? -17.425 -7.422 15.317 1.00 80.56 94 GLU A CA 1
ATOM 716 C C . GLU A 1 94 ? -18.457 -6.290 15.183 1.00 80.56 94 GLU A C 1
ATOM 718 O O . GLU A 1 94 ? -18.368 -5.291 15.916 1.00 80.56 94 GLU A O 1
ATOM 723 N N . PRO A 1 95 ? -19.425 -6.407 14.256 1.00 71.88 95 PRO A N 1
ATOM 724 C CA . PRO A 1 95 ? -20.453 -5.398 14.114 1.00 71.88 95 PRO A CA 1
ATOM 725 C C . PRO A 1 95 ? -21.149 -5.215 15.461 1.00 71.88 95 PRO A C 1
ATOM 727 O O . PRO A 1 95 ? -21.612 -6.180 16.069 1.00 71.88 95 PRO A O 1
ATOM 730 N N . ALA A 1 96 ? -21.203 -3.971 15.939 1.00 65.50 96 ALA A N 1
ATOM 731 C CA . ALA A 1 96 ? -21.969 -3.648 17.131 1.00 65.50 96 ALA A CA 1
ATOM 732 C C . ALA A 1 96 ? -23.431 -4.047 16.877 1.00 65.50 96 ALA A C 1
ATOM 734 O O . ALA A 1 96 ? -24.061 -3.525 15.954 1.00 65.50 96 ALA A O 1
ATOM 735 N N . GLY A 1 97 ? -23.915 -5.025 17.647 1.00 47.09 97 GLY A N 1
ATOM 736 C CA . GLY A 1 97 ? -25.324 -5.420 17.672 1.00 47.09 97 GLY A CA 1
ATOM 737 C C . GLY A 1 97 ? -26.226 -4.336 18.242 1.00 47.09 97 GLY A C 1
ATOM 738 O O . GLY A 1 97 ? -25.724 -3.475 19.001 1.00 47.09 97 GLY A O 1
#

Radius of gyration: 15.32 Å; chains: 1; bounding box: 39×26×41 Å

Secondary structure (DSSP, 8-state):
---SS-HHHHHHH-TT-GGGG-EEHHHHT-S--HHHHHHHHHSS------HHHH--SSEE-SEETTEE-EEETTEE-HHHHHHTHHHHHHHSPPP--

pLDDT: mean 94.22, std 6.8, range [47.09, 98.31]

InterPro domains:
  IPR043968 SGNH domain [PF19040] (5-86)

Sequence (97 aa):
PRPDKDVPECVSQSLDRLQDCAFPRREALAGPRVNVRAAEEVGGASLIDPTPMVCPEETCPAVIGDVLVYRNGAHLTRTYVDSLTPWLEEQLPEPAG

=== Feature glossary ===
The record interleaves many kinds of information about one protein. Here is each kind framed as the question it answers.

Q: What are the backbone torsion angles?
A: φ (phi) and ψ (psi) are the two rotatable backbone dihedrals per residue: φ is the C(i-1)–N–Cα–C torsion, ψ is the N–Cα–C–N(i+1) torsion, both in degrees on (−180°, 180°]. α-helical residues cluster near (−60°, −45°); β-strand residues near (−120°, +130°). A Ramachandran plot is simply a scatter of (φ, ψ) for every residue.

Q: What is the amino-acid chain?
A: This is the polypeptide sequence — one letter per residue, N-terminus first. Length ranges from a few dozen residues for small domains to over a thousand for large multi-domain proteins.

Q: How mobile is each atom in the crystal?
A: For experimental (PDB) structures, the B-factor (temperature factor) quantifies the positional spread of each atom in the crystal — a combination of thermal vibration and static disorder — in units of Å². High B-factors mark flexible loops or poorly resolved regions; low B-factors mark the rigid, well-ordered core.

Q: Are the domains correctly placed relative to each other?
A: Predicted Aligned Error (PAE) is an AlphaFold confidence matrix: entry (i, j) is the expected error in the position of residue j, in ångströms, when the prediction is superimposed on the true structure at residue i. Low PAE within a block of residues means that block is internally rigid and well-predicted; high PAE between two blocks means their relative placement is uncertain even if each block individually is confident.

Q: How confident is the AlphaFold model at each residue?
A: pLDDT is the predicted lDDT-Cα score: AlphaFold's confidence that the local environment of each residue (all inter-atomic distances within 15 Å) is correctly placed. It is a per-residue number between 0 and 100, with higher meaning more reliable.

Q: What family and function is it annotated with?
A: Functional annotations link the protein to curated databases. InterPro entries identify conserved domains and families by matching the sequence against member-database signatures (Pfam, PROSITE, CDD, …). Gene Ontology (GO) terms describe molecular function, biological process, and cellular component in a controlled vocabulary. CATH places the structure in a hierarchical fold classification (Class/Architecture/Topology/Homologous-superfamily). The organism is the source species.

Q: How big and how compact is the whole molecule?
A: Three whole-structure scalars: the radius of gyration (RMS distance of Cα from centroid, in Å), the count of Cα–Cα contacts (pairs closer than 8 Å and separated by more than four residues in sequence — i.e. tertiary, not local, contacts), and the bounding-box dimensions. Together they distinguish compact globular folds from extended fibres or disordered chains.

Q: What known structures does this most resemble?
A: The Foldseek neighbor list gives the closest experimentally determined structures in the PDB, ranked by structural alignment. TM-score near 1 means near-identical fold; near 0.3 means only rough topology match. This is how one finds what a novel AlphaFold prediction most resembles in the solved-structure universe.

Q: Which residues are buried vs exposed?
A: SASA measures how much of the protein is reachable by solvent. It is computed by rolling a water-sized probe over the atomic surface and summing the exposed area (Å²). Per-residue SASA distinguishes core (buried, low SASA) from surface (exposed, high SASA) residues; total SASA is a whole-molecule size measure.

Q: Which residues are in helices, strands, or loops?
A: Eight-state secondary structure (DSSP): H is the canonical α-helix, G the tighter 3₁₀-helix, I the wider π-helix; E/B are β-structure, T and S are turns and bends, and '-' is everything else. DSSP derives these from the pattern of main-chain N–H···O=C hydrogen bonds, not from the sequence.

Q: Where is each backbone atom in 3D?
A: Structure coordinates are given as an mmCIF _atom_site loop: one row per atom with element, residue name, chain id, sequence number, and x/y/z position in Å. Only the four main-chain atoms per residue are included here; side chains are omitted to keep the record compact.

Q: What if only a Cα trace is available?
A: Three-state secondary structure (P-SEA) collapses the eight DSSP classes into helix (a), strand (b), and coil (c). P-SEA assigns these from Cα geometry alone — distances and angles — without requiring backbone oxygens, so it works on any Cα trace.

Q: What do the rendered images show?
A: The six renders are orthographic views along the three Cartesian axes in both directions. Representation (cartoon, sticks, or surface) and color scheme (sequence-rainbow or by-chain) vary across proteins so the training set covers all the common visualization conventions.

Q: What does the local fold look like, residue by residue?
A: Foldseek's 3Di representation compresses backbone geometry into a per-residue letter drawn from a learned twenty-state alphabet. It captures the tertiary interaction pattern around each residue — which residues are packed against it in space, regardless of where they are in sequence.

Q: What do the diagnostic plots show?
A: The contact map is a binary N×N matrix image: pixel (i, j) is dark where Cα_i and Cα_j are within 8 Å and |i−j|>4. Because the |i−j|>4 filter removes local helical contacts, off-diagonal stripes parallel to the main diagonal indicate parallel β-sheets; stripes perpendicular to it indicate antiparallel β-sheets. The Ramachandran plot scatters every residue's (φ, ψ) pair against the sterically allowed regions. The PAE heatmap renders the predicted-aligned-error matrix.